Protein AF-A0A358V1X2-F1 (afdb_monomer_lite)

Foldseek 3Di:
DDPDDDDDDDDAEDEDEQLQQPPDPVSVVVVLVVVVPDDQPYAYEYPENNHVADADDPVDDCLVSVLSLQVQLSHNYDYDYDPRRVRDDDSNCVRRVD

Sequence (98 aa):
MENHKELVISGDVVFIADIHFGISKEIDARFLNFIKRLPESITIISLGDFVDFWAEGNNYDFSADYRNLSLLQKKKIFFLRGNRDFLIGDRWSKLTGG

pLDDT: mean 92.96, std 9.57, range [46.91, 98.06]

Structure (mmCIF, N/CA/C/O backbone):
data_AF-A0A358V1X2-F1
#
_entry.id   AF-A0A358V1X2-F1
#
loop_
_atom_site.group_PDB
_atom_site.id
_atom_site.type_symbol
_atom_site.label_atom_id
_atom_site.label_alt_id
_atom_site.label_comp_id
_atom_site.label_asym_id
_atom_site.label_entity_id
_atom_site.label_seq_id
_atom_site.pdbx_PDB_ins_code
_atom_site.Cartn_x
_atom_site.Cartn_y
_atom_site.Cartn_z
_atom_site.occupancy
_atom_site.B_iso_or_equiv
_atom_site.auth_seq_id
_atom_site.auth_comp_id
_atom_site.auth_asym_id
_atom_site.auth_atom_id
_atom_site.pdbx_PDB_model_num
ATOM 1 N N . MET A 1 1 ? -27.982 -11.688 -15.038 1.00 46.91 1 MET A N 1
ATOM 2 C CA . MET A 1 1 ? -27.997 -10.878 -13.804 1.00 46.91 1 MET A CA 1
ATOM 3 C C . MET A 1 1 ? -26.667 -11.101 -13.122 1.00 46.91 1 MET A C 1
ATOM 5 O O . MET A 1 1 ? -26.464 -12.163 -12.550 1.00 46.91 1 MET A O 1
ATOM 9 N N . GLU A 1 2 ? -25.726 -10.178 -13.296 1.00 52.47 2 GLU A N 1
ATOM 10 C CA . GLU A 1 2 ? -24.471 -10.215 -12.546 1.00 52.47 2 GLU A CA 1
ATOM 11 C C . GLU A 1 2 ? -24.782 -9.916 -11.079 1.00 52.47 2 GLU A C 1
ATOM 13 O O . GLU A 1 2 ? -25.375 -8.890 -10.756 1.00 52.47 2 GLU A O 1
ATOM 18 N N . ASN A 1 3 ? -24.430 -10.846 -10.191 1.00 51.16 3 ASN A N 1
ATOM 19 C CA . ASN A 1 3 ? -24.430 -10.598 -8.756 1.00 51.16 3 ASN A CA 1
ATOM 20 C C . ASN A 1 3 ? -23.322 -9.583 -8.466 1.00 51.16 3 ASN A C 1
ATOM 22 O O . ASN A 1 3 ? -22.155 -9.957 -8.325 1.00 51.16 3 ASN A O 1
ATOM 26 N N . HIS A 1 4 ? -23.670 -8.302 -8.382 1.00 60.59 4 HIS A N 1
ATOM 27 C CA . HIS A 1 4 ? -22.766 -7.315 -7.813 1.00 60.59 4 HIS A CA 1
ATOM 28 C C . HIS A 1 4 ? -22.578 -7.663 -6.334 1.00 60.59 4 HIS A C 1
ATOM 30 O O . HIS A 1 4 ? -23.520 -7.630 -5.546 1.00 60.59 4 HIS A O 1
ATOM 36 N N . LYS A 1 5 ? -21.359 -8.065 -5.959 1.00 69.44 5 LYS A N 1
ATOM 37 C CA . LYS A 1 5 ? -20.984 -8.169 -4.549 1.00 69.44 5 LYS A CA 1
ATOM 38 C C . LYS A 1 5 ? -20.936 -6.753 -3.986 1.00 69.44 5 LYS A C 1
ATOM 40 O O . LYS A 1 5 ? -20.034 -5.991 -4.321 1.00 69.44 5 LYS A O 1
ATOM 45 N N . GLU A 1 6 ? -21.906 -6.408 -3.153 1.00 78.06 6 GLU A N 1
ATOM 46 C CA . GLU A 1 6 ? -21.878 -5.164 -2.392 1.00 78.06 6 GLU A CA 1
ATOM 47 C C . GLU A 1 6 ? -20.826 -5.267 -1.282 1.00 78.06 6 GLU A C 1
ATOM 49 O O . GLU A 1 6 ? -20.813 -6.220 -0.498 1.00 78.06 6 GLU A O 1
ATOM 54 N N . LEU A 1 7 ? -19.923 -4.287 -1.221 1.00 78.44 7 LEU A N 1
ATOM 55 C CA . LEU A 1 7 ? -18.977 -4.140 -0.121 1.00 78.44 7 LEU A CA 1
ATOM 56 C C . LEU A 1 7 ? -19.538 -3.113 0.864 1.00 78.44 7 LEU A C 1
ATOM 58 O O . LEU A 1 7 ? -19.501 -1.912 0.606 1.00 78.44 7 LEU A O 1
ATOM 62 N N . VAL A 1 8 ? -20.042 -3.584 2.004 1.00 83.88 8 VAL A N 1
ATOM 63 C CA . VAL A 1 8 ? -20.488 -2.710 3.096 1.00 83.88 8 VAL A CA 1
ATOM 64 C C . VAL A 1 8 ? -19.323 -2.474 4.051 1.00 83.88 8 VAL A C 1
ATOM 66 O O . VAL A 1 8 ? -18.747 -3.417 4.598 1.00 83.88 8 VAL A O 1
ATOM 69 N N . ILE A 1 9 ? -18.973 -1.207 4.261 1.00 85.19 9 ILE A N 1
ATOM 70 C CA . ILE A 1 9 ? -17.907 -0.792 5.176 1.00 85.19 9 ILE A CA 1
ATOM 71 C C . ILE A 1 9 ? -18.544 -0.050 6.349 1.00 85.19 9 ILE A C 1
ATOM 73 O O . ILE A 1 9 ? -19.307 0.891 6.157 1.00 85.19 9 ILE A O 1
ATOM 77 N N . SER A 1 10 ? -18.235 -0.493 7.566 1.00 86.00 10 SER A N 1
ATOM 78 C CA . SER A 1 10 ? -18.718 0.092 8.817 1.00 86.00 10 SER A CA 1
ATOM 79 C C . SER A 1 10 ? -17.565 0.686 9.624 1.00 86.00 10 SER A C 1
ATOM 81 O O . SER A 1 10 ? -16.496 0.074 9.690 1.00 86.00 10 SER A O 1
ATOM 83 N N . GLY A 1 11 ? -17.815 1.801 10.310 1.00 91.75 11 GLY A N 1
ATOM 84 C CA . GLY A 1 11 ? -16.833 2.488 11.154 1.00 91.75 11 GLY A CA 1
ATOM 85 C C . GLY A 1 11 ? -16.083 3.598 10.418 1.00 91.75 11 GLY A C 1
ATOM 86 O O . GLY A 1 11 ? -16.511 4.040 9.353 1.00 91.75 11 GLY A O 1
ATOM 87 N N . ASP A 1 12 ? -14.975 4.048 11.004 1.00 96.56 12 ASP A N 1
ATOM 88 C CA . ASP A 1 12 ? -14.169 5.132 10.446 1.00 96.56 12 ASP A CA 1
ATOM 89 C C . ASP A 1 12 ? -13.401 4.670 9.204 1.00 96.56 12 ASP A C 1
ATOM 91 O O . ASP A 1 12 ? -12.733 3.626 9.197 1.00 96.56 12 ASP A O 1
ATOM 95 N N . VAL A 1 13 ? -13.486 5.480 8.150 1.00 96.75 13 VAL A N 1
ATOM 96 C CA . VAL A 1 13 ? -12.884 5.197 6.848 1.00 96.75 13 VAL A CA 1
ATOM 97 C C . VAL A 1 13 ? -11.989 6.351 6.430 1.00 96.75 13 VAL A C 1
ATOM 99 O O . VAL A 1 13 ? -12.357 7.518 6.547 1.00 96.75 13 VAL A O 1
ATOM 102 N N . VAL A 1 14 ? -10.821 6.010 5.896 1.00 97.81 14 VAL A N 1
ATOM 103 C CA . VAL A 1 14 ? -9.898 6.954 5.270 1.00 97.81 14 VAL A CA 1
ATOM 104 C C . VAL A 1 14 ? -9.727 6.583 3.804 1.00 97.81 14 VAL A C 1
ATOM 106 O O . VAL A 1 14 ? -9.399 5.443 3.475 1.00 97.81 14 VAL A O 1
ATOM 109 N N . PHE A 1 15 ? -9.903 7.574 2.936 1.00 97.44 15 PHE A N 1
ATOM 110 C CA . PHE A 1 15 ? -9.646 7.459 1.506 1.00 97.44 15 PHE A CA 1
ATOM 111 C C . PHE A 1 15 ? -8.293 8.087 1.172 1.00 97.44 15 PHE A C 1
ATOM 113 O O . PHE A 1 15 ? -7.980 9.178 1.650 1.00 97.44 15 PHE A O 1
ATOM 120 N N . ILE A 1 16 ? -7.500 7.394 0.359 1.00 97.56 16 ILE A N 1
ATOM 121 C CA . ILE A 1 16 ? -6.186 7.843 -0.121 1.00 97.56 16 ILE A CA 1
ATOM 122 C C . ILE A 1 16 ? -6.073 7.588 -1.625 1.00 97.56 16 ILE A C 1
ATOM 124 O O . ILE A 1 16 ? -6.624 6.613 -2.128 1.00 97.56 16 ILE A O 1
ATOM 128 N N . ALA A 1 17 ? -5.355 8.445 -2.338 1.00 97.25 17 ALA A N 1
ATOM 129 C CA . ALA A 1 17 ? -5.119 8.338 -3.778 1.00 97.25 17 ALA A CA 1
ATOM 130 C C . ALA A 1 17 ? -3.794 9.027 -4.128 1.00 97.25 17 ALA A C 1
ATOM 132 O O . ALA A 1 17 ? -3.310 9.824 -3.318 1.00 97.25 17 ALA A O 1
ATOM 133 N N . ASP A 1 18 ? -3.236 8.719 -5.302 1.00 97.19 18 ASP A N 1
ATOM 134 C CA . ASP A 1 18 ? -2.093 9.433 -5.900 1.00 97.19 18 ASP A CA 1
ATOM 135 C C . ASP A 1 18 ? -0.894 9.573 -4.945 1.00 97.19 18 ASP A C 1
ATOM 137 O O . ASP A 1 18 ? -0.250 10.619 -4.831 1.00 97.19 18 ASP A O 1
ATOM 141 N N . ILE A 1 19 ? -0.610 8.506 -4.193 1.00 97.38 19 ILE A N 1
ATOM 142 C CA . ILE A 1 19 ? 0.496 8.501 -3.229 1.00 97.38 19 ILE A CA 1
ATOM 143 C C . ILE A 1 19 ? 1.826 8.435 -3.971 1.00 97.38 19 ILE A C 1
ATOM 145 O O . ILE A 1 19 ? 2.789 9.073 -3.546 1.00 97.38 19 ILE A O 1
ATOM 149 N N . HIS A 1 20 ? 1.882 7.647 -5.050 1.00 97.19 20 HIS A N 1
ATOM 150 C CA . HIS A 1 20 ? 3.104 7.363 -5.800 1.00 97.19 20 HIS A CA 1
ATOM 151 C C . HIS A 1 20 ? 4.263 6.928 -4.890 1.00 97.19 20 HIS A C 1
ATOM 153 O O . HIS A 1 20 ? 5.390 7.410 -5.001 1.00 97.19 20 HIS A O 1
ATOM 159 N N . PHE A 1 21 ? 3.992 6.019 -3.952 1.00 97.75 21 PHE A N 1
ATOM 160 C CA . PHE A 1 21 ? 5.013 5.466 -3.067 1.00 97.75 21 PHE A CA 1
ATOM 161 C C . PHE A 1 21 ? 6.170 4.887 -3.898 1.00 97.75 21 PHE A C 1
ATOM 163 O O . PHE A 1 21 ? 5.940 4.178 -4.877 1.00 97.75 21 PHE A O 1
ATOM 170 N N . GLY A 1 22 ? 7.408 5.198 -3.527 1.00 96.56 22 GLY A N 1
ATOM 171 C CA . GLY A 1 22 ? 8.623 4.901 -4.287 1.00 96.56 22 GLY A CA 1
ATOM 172 C C . GLY A 1 22 ? 9.156 6.076 -5.114 1.00 96.56 22 GLY A C 1
ATOM 173 O O . GLY A 1 22 ? 10.333 6.062 -5.469 1.00 96.56 22 GLY A O 1
ATOM 174 N N . ILE A 1 23 ? 8.361 7.128 -5.363 1.00 96.69 23 ILE A N 1
ATOM 175 C CA . ILE A 1 23 ? 8.810 8.292 -6.152 1.00 96.69 23 ILE A CA 1
ATOM 176 C C . ILE A 1 23 ? 9.892 9.108 -5.429 1.00 96.69 23 ILE A C 1
ATOM 178 O O . ILE A 1 23 ? 10.775 9.698 -6.053 1.00 96.69 23 ILE A O 1
ATOM 182 N N . SER A 1 24 ? 9.840 9.168 -4.093 1.00 97.31 24 SER A N 1
ATOM 183 C CA . SER A 1 24 ? 10.883 9.786 -3.276 1.00 97.31 24 SER A CA 1
ATOM 184 C C . SER A 1 24 ? 10.842 9.294 -1.830 1.00 97.31 24 SER A C 1
ATOM 186 O O . SER A 1 24 ? 9.778 9.054 -1.259 1.00 97.31 24 SER A O 1
ATOM 188 N N . LYS A 1 25 ? 12.012 9.258 -1.182 1.00 96.75 25 LYS A N 1
ATOM 189 C CA . LYS A 1 25 ? 12.132 8.865 0.233 1.00 96.75 25 LYS A CA 1
ATOM 190 C C . LYS A 1 25 ? 11.319 9.750 1.181 1.00 96.75 25 LYS A C 1
ATOM 192 O O . LYS A 1 25 ? 10.925 9.297 2.252 1.00 96.75 25 LYS A O 1
ATOM 197 N N . GLU A 1 26 ? 11.107 11.016 0.823 1.00 97.88 26 GLU A N 1
ATOM 198 C CA . GLU A 1 26 ? 10.330 11.944 1.643 1.00 97.88 26 GLU A CA 1
ATOM 199 C C . GLU A 1 26 ? 8.839 11.594 1.624 1.00 97.88 26 GLU A C 1
ATOM 201 O O . GLU A 1 26 ? 8.208 11.539 2.684 1.00 97.88 26 GLU A O 1
ATOM 206 N N . ILE A 1 27 ? 8.291 11.320 0.437 1.00 96.50 27 ILE A N 1
ATOM 207 C CA . ILE A 1 27 ? 6.896 10.898 0.269 1.00 96.50 27 ILE A CA 1
ATOM 208 C C . ILE A 1 27 ? 6.668 9.572 0.993 1.00 96.50 27 ILE A C 1
ATOM 210 O O . ILE A 1 27 ? 5.741 9.475 1.802 1.00 96.50 27 ILE A O 1
ATOM 214 N N . ASP A 1 28 ? 7.580 8.614 0.824 1.00 97.62 28 ASP A N 1
ATOM 215 C CA . ASP A 1 28 ? 7.517 7.326 1.513 1.00 97.62 28 ASP A CA 1
ATOM 216 C C . ASP A 1 28 ? 7.496 7.519 3.030 1.00 97.62 28 ASP A C 1
ATOM 218 O O . ASP A 1 28 ? 6.605 7.025 3.716 1.00 97.62 28 ASP A O 1
ATOM 222 N N . ALA A 1 29 ? 8.431 8.296 3.583 1.00 98.06 29 ALA A N 1
ATOM 223 C CA . ALA A 1 29 ? 8.501 8.528 5.023 1.00 98.06 29 ALA A CA 1
ATOM 224 C C . ALA A 1 29 ? 7.229 9.193 5.574 1.00 98.06 29 ALA A C 1
ATOM 226 O O . ALA A 1 29 ? 6.739 8.804 6.640 1.00 98.06 29 ALA A O 1
ATOM 227 N N . ARG A 1 30 ? 6.669 10.177 4.858 1.00 97.88 30 ARG A N 1
ATOM 228 C CA . ARG A 1 30 ? 5.406 10.830 5.236 1.00 97.88 30 ARG A CA 1
ATOM 229 C C . ARG A 1 30 ? 4.251 9.833 5.237 1.00 97.88 30 ARG A C 1
ATOM 231 O O . ARG A 1 30 ? 3.522 9.779 6.230 1.00 97.88 30 ARG A O 1
ATOM 238 N N . PHE A 1 31 ? 4.134 9.009 4.197 1.00 98.00 31 PHE A N 1
ATOM 239 C CA . PHE A 1 31 ? 3.103 7.978 4.102 1.00 98.00 31 PHE A CA 1
ATOM 240 C C . PHE A 1 31 ? 3.225 6.935 5.223 1.00 98.00 31 PHE A C 1
ATOM 242 O O . PHE A 1 31 ? 2.265 6.690 5.954 1.00 98.00 31 PHE A O 1
ATOM 249 N N . LEU A 1 32 ? 4.419 6.381 5.448 1.00 97.62 32 LEU A N 1
ATOM 250 C CA . LEU A 1 32 ? 4.654 5.394 6.509 1.00 97.62 32 LEU A CA 1
ATOM 251 C C . LEU A 1 32 ? 4.314 5.970 7.894 1.00 97.62 32 LEU A C 1
ATOM 253 O O . LEU A 1 32 ? 3.714 5.290 8.727 1.00 97.62 32 LEU A O 1
ATOM 257 N N . ASN A 1 33 ? 4.668 7.233 8.147 1.00 97.94 33 ASN A N 1
ATOM 258 C CA . ASN A 1 33 ? 4.342 7.919 9.400 1.00 97.94 33 ASN A CA 1
ATOM 259 C C . ASN A 1 33 ? 2.851 8.239 9.541 1.00 97.94 33 ASN A C 1
ATOM 261 O O . ASN A 1 33 ? 2.355 8.312 10.665 1.00 97.94 33 ASN A O 1
ATOM 265 N N . PHE A 1 34 ? 2.145 8.472 8.438 1.00 97.44 34 PHE A N 1
ATOM 266 C CA . PHE A 1 34 ? 0.695 8.619 8.433 1.00 97.44 34 PHE A CA 1
ATOM 267 C C . PHE A 1 34 ? 0.022 7.299 8.819 1.00 97.44 34 PHE A C 1
ATOM 269 O O . PHE A 1 34 ? -0.717 7.261 9.800 1.00 97.44 34 PHE A O 1
ATOM 276 N N . ILE A 1 35 ? 0.372 6.193 8.154 1.00 96.81 35 ILE A N 1
ATOM 277 C CA . ILE A 1 35 ? -0.221 4.875 8.432 1.00 96.81 35 ILE A CA 1
ATOM 278 C C . ILE A 1 35 ? 0.023 4.418 9.873 1.00 96.81 35 ILE A C 1
ATOM 280 O O . ILE A 1 35 ? -0.884 3.885 10.512 1.00 96.81 35 ILE A O 1
ATOM 284 N N . LYS A 1 36 ? 1.224 4.654 10.415 1.00 96.38 36 LYS A N 1
ATOM 285 C CA . LYS A 1 36 ? 1.550 4.325 11.815 1.00 96.38 36 LYS A CA 1
ATOM 286 C C . LYS A 1 36 ? 0.699 5.087 12.833 1.00 96.38 36 LYS A C 1
ATOM 288 O O . LYS A 1 36 ? 0.525 4.600 13.943 1.00 96.38 36 LYS A O 1
ATOM 293 N N . ARG A 1 37 ? 0.205 6.277 12.478 1.00 96.44 37 ARG A N 1
ATOM 294 C CA . ARG A 1 37 ? -0.642 7.107 13.348 1.00 96.44 37 ARG A CA 1
ATOM 295 C C . ARG A 1 37 ? -2.118 6.741 13.273 1.00 96.44 37 ARG A C 1
ATOM 297 O O . ARG A 1 37 ? -2.855 7.069 14.197 1.00 96.44 37 ARG A O 1
ATOM 304 N N . LEU A 1 38 ? -2.551 6.072 12.205 1.00 96.06 38 LEU A N 1
ATOM 305 C CA . LEU A 1 38 ? -3.923 5.593 12.111 1.00 96.06 38 LEU A CA 1
ATOM 306 C C . LEU A 1 38 ? -4.151 4.454 13.120 1.00 96.06 38 LEU A C 1
ATOM 308 O O . LEU A 1 38 ? -3.333 3.527 13.177 1.00 96.06 38 LEU A O 1
ATOM 312 N N . PRO A 1 39 ? -5.268 4.462 13.867 1.00 94.94 39 PRO A N 1
ATOM 313 C CA . PRO A 1 39 ? -5.748 3.291 14.593 1.00 94.94 39 PRO A CA 1
ATOM 314 C C . PRO A 1 39 ? -5.822 2.043 13.700 1.00 94.94 39 PRO A C 1
ATOM 316 O O . PRO A 1 39 ? -5.982 2.130 12.483 1.00 94.94 39 PRO A O 1
ATOM 319 N N . GLU A 1 40 ? -5.683 0.851 14.280 1.00 92.94 40 GLU A N 1
ATOM 320 C CA . GLU A 1 40 ? -5.865 -0.413 13.539 1.00 92.94 40 GLU A CA 1
ATOM 321 C C . GLU A 1 40 ? -7.328 -0.663 13.148 1.00 92.94 40 GLU A C 1
ATOM 323 O O . GLU A 1 40 ? -7.585 -1.366 12.176 1.00 92.94 40 GLU A O 1
ATOM 328 N N . SER A 1 41 ? -8.279 -0.037 13.850 1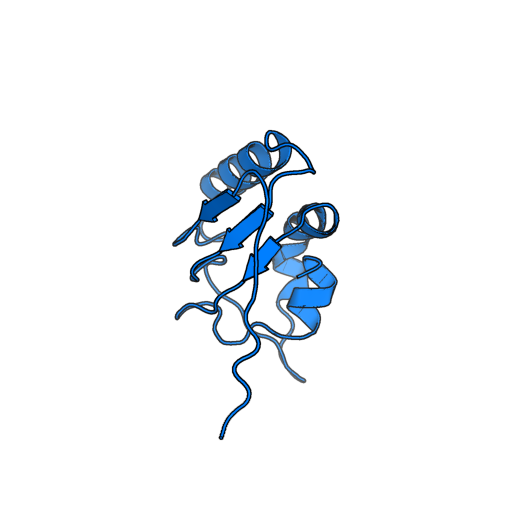.00 93.50 41 SER A N 1
ATOM 329 C CA . SER A 1 41 ? -9.716 -0.126 13.566 1.00 93.50 41 SER A CA 1
ATOM 330 C C . SER A 1 41 ? -10.163 0.634 12.313 1.00 93.50 41 SER A C 1
ATOM 332 O O . SER A 1 41 ? -11.267 0.387 11.830 1.00 93.50 41 SER A O 1
ATOM 334 N N . ILE A 1 42 ? -9.346 1.556 11.789 1.00 96.38 42 ILE A N 1
ATOM 335 C CA . ILE A 1 42 ? -9.691 2.338 10.596 1.00 96.38 42 ILE A CA 1
ATOM 336 C C . ILE A 1 42 ? -9.616 1.456 9.351 1.00 96.38 42 ILE A C 1
ATOM 338 O O . ILE A 1 42 ? -8.624 0.760 9.123 1.00 96.38 42 ILE A O 1
ATOM 342 N N . THR A 1 43 ? -10.646 1.548 8.508 1.00 96.69 43 THR A N 1
ATOM 343 C CA . THR A 1 43 ? -10.608 0.981 7.156 1.00 96.69 43 THR A CA 1
ATOM 344 C C . THR A 1 43 ? -9.966 1.977 6.196 1.00 96.69 43 THR A C 1
ATOM 346 O O . THR A 1 43 ? -10.350 3.144 6.151 1.00 96.69 43 THR A O 1
ATOM 349 N N . ILE A 1 44 ? -9.003 1.517 5.405 1.00 97.38 44 ILE A N 1
ATOM 350 C CA . ILE A 1 44 ? -8.318 2.322 4.395 1.00 97.38 44 ILE A CA 1
ATOM 351 C C . ILE A 1 44 ? -8.812 1.901 3.014 1.00 97.38 44 ILE A C 1
ATOM 353 O O . ILE A 1 44 ? -8.864 0.712 2.701 1.00 97.38 44 ILE A O 1
ATOM 357 N N . ILE A 1 45 ? -9.155 2.870 2.174 1.00 96.94 45 ILE A N 1
ATOM 358 C CA . ILE A 1 45 ? -9.542 2.633 0.784 1.00 96.94 45 ILE A CA 1
ATOM 359 C C . ILE A 1 45 ? -8.599 3.436 -0.105 1.00 96.94 45 ILE A C 1
ATOM 361 O O . ILE A 1 45 ? -8.627 4.667 -0.106 1.00 96.94 45 ILE A O 1
ATOM 365 N N . SER A 1 46 ? -7.746 2.730 -0.841 1.00 96.75 46 SER A N 1
ATOM 366 C CA . SER A 1 46 ? -6.891 3.317 -1.865 1.00 96.75 46 SER A CA 1
ATOM 367 C C . SER A 1 46 ? -7.638 3.388 -3.189 1.00 96.75 46 SER A C 1
ATOM 369 O O . SER A 1 46 ? -8.147 2.378 -3.670 1.00 9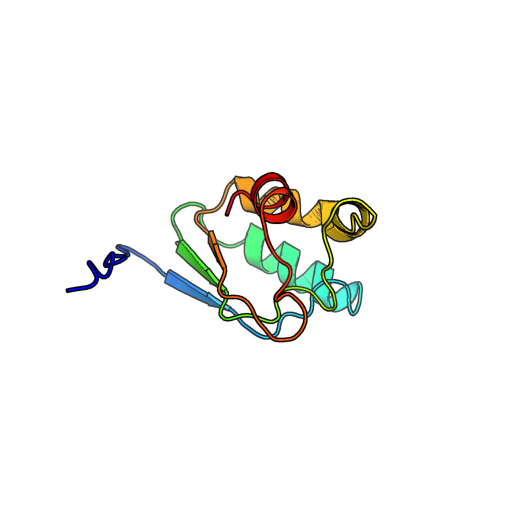6.75 46 SER A O 1
ATOM 371 N N . LEU A 1 47 ? -7.690 4.582 -3.773 1.00 97.00 47 LEU A N 1
ATOM 372 C CA . LEU A 1 47 ? -8.390 4.886 -5.020 1.00 97.00 47 LEU A CA 1
ATOM 373 C C . LEU A 1 47 ? -7.457 4.860 -6.251 1.00 97.00 47 LEU A C 1
ATOM 375 O O . LEU A 1 47 ? -7.748 5.525 -7.240 1.00 97.00 47 LEU A O 1
ATOM 379 N N . GLY A 1 48 ? -6.363 4.090 -6.198 1.00 96.25 48 GLY A N 1
ATOM 380 C CA . GLY A 1 48 ? -5.384 3.956 -7.285 1.00 96.25 48 GLY A CA 1
ATOM 381 C C . GLY A 1 48 ? -4.125 4.810 -7.124 1.00 96.25 48 GLY A C 1
ATOM 382 O O . GLY A 1 48 ? -4.044 5.670 -6.241 1.00 96.25 48 GLY A O 1
ATOM 383 N N . ASP A 1 49 ? -3.134 4.518 -7.974 1.00 97.25 49 ASP A N 1
ATOM 384 C CA . ASP A 1 49 ? -1.820 5.174 -8.037 1.00 97.25 49 ASP A CA 1
ATOM 385 C C . ASP A 1 49 ? -1.116 5.211 -6.664 1.00 97.25 49 ASP A C 1
ATOM 387 O O . ASP A 1 49 ? -0.557 6.213 -6.203 1.00 97.25 49 ASP A O 1
ATOM 391 N N . PHE A 1 50 ? -1.157 4.066 -5.981 1.00 97.75 50 PHE A N 1
ATOM 392 C CA . PHE A 1 50 ? -0.595 3.884 -4.652 1.00 97.75 50 PHE A CA 1
ATOM 393 C C . PHE A 1 50 ? 0.936 3.853 -4.686 1.00 97.75 50 PHE A C 1
ATOM 395 O O . PHE A 1 50 ? 1.578 4.487 -3.848 1.00 97.75 50 PHE A O 1
ATOM 402 N N . VAL A 1 51 ? 1.528 3.141 -5.650 1.00 97.56 51 VAL A N 1
ATOM 403 C CA . VAL A 1 51 ? 2.979 3.151 -5.921 1.00 97.56 51 VAL A CA 1
ATOM 404 C C . VAL A 1 51 ? 3.291 3.895 -7.215 1.00 97.56 51 VAL A C 1
ATOM 406 O O . VAL A 1 51 ? 2.445 4.022 -8.097 1.00 97.56 51 VAL A O 1
ATOM 409 N N . ASP A 1 52 ? 4.520 4.394 -7.344 1.00 96.62 52 ASP A N 1
ATOM 410 C CA . ASP A 1 52 ? 4.966 5.087 -8.560 1.00 96.62 52 ASP A CA 1
ATOM 411 C C . ASP A 1 52 ? 5.005 4.147 -9.779 1.00 96.62 52 ASP A C 1
ATOM 413 O O . ASP A 1 52 ? 4.712 4.568 -10.903 1.00 96.62 52 ASP A O 1
ATOM 417 N N . PHE A 1 53 ? 5.311 2.866 -9.544 1.00 95.38 53 PHE A N 1
ATOM 418 C CA . PHE A 1 53 ? 5.287 1.811 -10.554 1.00 95.38 53 PHE A CA 1
ATOM 419 C C . PHE A 1 53 ? 5.122 0.418 -9.928 1.00 95.38 53 PHE A C 1
ATOM 421 O O . PHE A 1 53 ? 5.861 0.065 -9.006 1.00 95.38 53 PHE A O 1
ATOM 428 N N . TRP A 1 54 ? 4.225 -0.411 -10.473 1.00 96.62 54 TRP A N 1
ATOM 429 C CA . TRP A 1 54 ? 4.128 -1.831 -10.117 1.00 96.62 54 TRP A CA 1
ATOM 430 C C . TRP A 1 54 ? 4.107 -2.735 -11.347 1.00 96.62 54 TRP A C 1
ATOM 432 O O . TRP A 1 54 ? 3.363 -2.504 -12.300 1.00 96.62 54 TRP A O 1
ATOM 442 N N . ALA A 1 55 ? 4.850 -3.837 -11.272 1.00 95.12 55 ALA A N 1
ATOM 443 C CA . ALA A 1 55 ? 4.693 -4.962 -12.175 1.00 95.12 55 ALA A CA 1
ATOM 444 C C . ALA A 1 55 ? 4.914 -6.278 -11.425 1.00 95.12 55 ALA A C 1
ATOM 446 O O . ALA A 1 55 ? 5.846 -6.427 -10.635 1.00 95.12 55 ALA A O 1
ATOM 447 N N . GLU A 1 56 ? 4.078 -7.268 -11.711 1.00 95.00 56 GLU A N 1
ATOM 448 C CA . GLU A 1 56 ? 4.280 -8.640 -11.262 1.00 95.00 56 GLU A CA 1
ATOM 449 C C . GLU A 1 56 ? 3.925 -9.624 -12.378 1.00 95.00 56 GLU A C 1
ATOM 451 O O . GLU A 1 56 ? 3.108 -9.350 -13.257 1.00 95.00 56 GLU A O 1
ATOM 456 N N . GLY A 1 57 ? 4.594 -10.773 -12.370 1.00 93.31 57 GLY A N 1
ATOM 457 C CA . GLY A 1 57 ? 4.401 -11.849 -13.333 1.00 93.31 57 GLY A CA 1
ATOM 458 C C . GLY A 1 57 ? 5.520 -12.884 -13.250 1.00 93.31 57 GLY A C 1
ATOM 459 O O . GLY A 1 57 ? 6.346 -12.868 -12.335 1.00 93.31 57 GLY A O 1
ATOM 460 N N . ASN A 1 58 ? 5.582 -13.788 -14.228 1.00 92.50 58 ASN A N 1
ATOM 461 C CA . ASN A 1 58 ? 6.603 -14.845 -14.251 1.00 92.50 58 ASN A CA 1
ATOM 462 C C . ASN A 1 58 ? 8.033 -14.286 -14.346 1.00 92.50 58 ASN A C 1
ATOM 464 O O . ASN A 1 58 ? 8.935 -14.823 -13.713 1.00 92.50 58 ASN A O 1
ATOM 468 N N . ASN A 1 59 ? 8.215 -13.188 -15.086 1.00 93.62 59 ASN A N 1
ATOM 469 C CA . ASN A 1 59 ? 9.525 -12.576 -15.342 1.00 93.62 59 ASN A CA 1
ATOM 470 C C . ASN A 1 59 ? 9.770 -11.281 -14.548 1.00 93.62 59 ASN A C 1
ATOM 472 O O . ASN A 1 59 ? 10.845 -10.700 -14.656 1.00 93.62 59 ASN A O 1
ATOM 476 N N . TYR A 1 60 ? 8.781 -10.807 -13.785 1.00 91.44 60 TYR A N 1
ATOM 477 C CA . TYR A 1 60 ? 8.822 -9.510 -13.106 1.00 91.44 60 TYR A CA 1
ATOM 478 C C . TYR A 1 60 ? 8.364 -9.672 -11.663 1.00 91.44 60 TYR A C 1
ATOM 480 O O . TYR A 1 60 ? 7.289 -10.221 -11.434 1.00 91.44 60 TYR A O 1
ATOM 488 N N . ASP A 1 61 ? 9.152 -9.198 -10.700 1.00 94.69 61 ASP A N 1
ATOM 489 C CA . ASP A 1 61 ? 8.780 -9.150 -9.284 1.00 94.69 61 ASP A CA 1
ATOM 490 C C . ASP A 1 61 ? 9.339 -7.886 -8.631 1.00 94.69 61 ASP A C 1
ATOM 492 O O . ASP A 1 61 ? 10.521 -7.819 -8.299 1.00 94.69 61 ASP A O 1
ATOM 496 N N . PHE A 1 62 ? 8.479 -6.890 -8.443 1.00 95.19 62 PHE A N 1
ATOM 497 C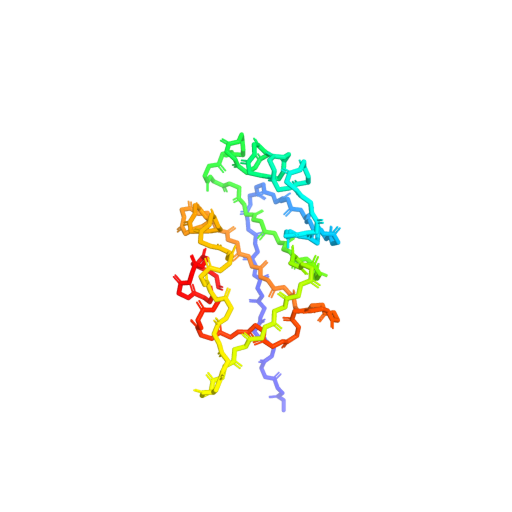 CA . PHE A 1 62 ? 8.857 -5.609 -7.845 1.00 95.19 62 PHE A CA 1
ATOM 498 C C . PHE A 1 62 ? 8.611 -5.570 -6.329 1.00 95.19 62 PHE A C 1
ATOM 500 O O . PHE A 1 62 ? 8.865 -4.561 -5.676 1.00 95.19 62 PHE A O 1
ATOM 507 N N . SER A 1 63 ? 8.183 -6.680 -5.716 1.00 94.44 63 SER A N 1
ATOM 508 C CA . SER A 1 63 ? 7.862 -6.732 -4.280 1.00 94.44 63 SER A CA 1
ATOM 509 C C . SER A 1 63 ? 9.048 -6.332 -3.394 1.00 94.44 63 SER A C 1
ATOM 511 O O . SER A 1 63 ? 8.867 -5.785 -2.304 1.00 94.44 63 SER A O 1
ATOM 513 N N . ALA A 1 64 ? 10.277 -6.588 -3.856 1.00 94.62 64 ALA A N 1
ATOM 514 C CA . ALA A 1 64 ? 11.497 -6.280 -3.118 1.00 94.62 64 ALA A CA 1
ATOM 515 C C . ALA A 1 64 ? 11.715 -4.771 -2.910 1.00 94.62 64 ALA A C 1
ATOM 517 O O . ALA A 1 64 ? 12.262 -4.397 -1.865 1.00 94.62 64 ALA A O 1
ATOM 518 N N . ASP A 1 65 ? 11.265 -3.937 -3.849 1.00 94.62 65 ASP A N 1
ATOM 519 C CA . ASP A 1 65 ? 11.410 -2.475 -3.806 1.00 94.62 65 ASP A CA 1
ATOM 520 C C . ASP A 1 65 ? 10.422 -1.841 -2.819 1.00 94.62 65 ASP A C 1
ATOM 522 O O . ASP A 1 65 ? 10.681 -0.793 -2.231 1.00 94.62 65 ASP A O 1
ATOM 526 N N . TYR A 1 66 ? 9.325 -2.549 -2.542 1.00 96.38 66 TYR A N 1
ATOM 527 C CA . TYR A 1 66 ? 8.208 -2.067 -1.736 1.00 96.38 66 TYR A CA 1
ATOM 528 C C . TYR A 1 66 ? 8.046 -2.802 -0.402 1.00 96.38 66 TYR A C 1
ATOM 530 O O . TYR A 1 66 ? 6.999 -2.722 0.236 1.00 96.38 66 TYR A O 1
ATOM 538 N N . ARG A 1 67 ? 9.095 -3.479 0.089 1.00 96.38 67 ARG A N 1
ATOM 539 C CA . ARG A 1 67 ? 9.067 -4.265 1.345 1.00 96.38 67 ARG A CA 1
ATOM 540 C C . ARG A 1 67 ? 8.547 -3.501 2.566 1.00 96.38 67 ARG A C 1
ATOM 542 O O . ARG A 1 67 ? 7.946 -4.105 3.455 1.00 96.38 67 ARG A O 1
ATOM 549 N N . ASN A 1 68 ? 8.737 -2.182 2.605 1.00 96.25 68 ASN A N 1
ATOM 550 C CA . ASN A 1 68 ? 8.212 -1.330 3.673 1.00 96.25 68 ASN A CA 1
ATOM 551 C C . ASN A 1 68 ? 6.677 -1.351 3.754 1.00 96.25 68 ASN A C 1
ATOM 553 O O . ASN A 1 68 ? 6.132 -1.147 4.833 1.00 96.25 68 ASN A O 1
ATOM 557 N N . LEU A 1 69 ? 5.973 -1.654 2.661 1.00 97.38 69 LEU A N 1
ATOM 558 C CA . LEU A 1 69 ? 4.513 -1.752 2.642 1.00 97.38 69 LEU A CA 1
ATOM 559 C C . LEU A 1 69 ? 3.972 -2.972 3.404 1.00 97.38 69 LEU A C 1
ATOM 561 O O . LEU A 1 69 ? 2.780 -3.020 3.686 1.00 97.38 69 LEU A O 1
ATOM 565 N N . SER A 1 70 ? 4.830 -3.901 3.841 1.00 97.12 70 SER A N 1
ATOM 566 C CA . SER A 1 70 ? 4.433 -5.028 4.704 1.00 97.12 70 SER A CA 1
ATOM 567 C C . SER A 1 70 ? 3.779 -4.617 6.026 1.00 97.12 70 SER A C 1
ATOM 569 O O . SER A 1 70 ? 3.006 -5.381 6.598 1.00 97.12 70 SER A O 1
ATOM 571 N N . LEU A 1 71 ? 4.001 -3.386 6.503 1.00 95.25 71 LEU A N 1
ATOM 572 C CA . LEU A 1 71 ? 3.288 -2.865 7.676 1.00 95.25 71 LEU A CA 1
ATOM 573 C C . LEU A 1 71 ? 1.767 -2.756 7.464 1.00 95.25 71 LEU A C 1
ATOM 575 O O . LEU A 1 71 ? 1.023 -2.713 8.445 1.00 95.25 71 LEU A O 1
ATOM 579 N N . LEU A 1 72 ? 1.307 -2.705 6.208 1.00 96.56 72 LEU A N 1
ATOM 580 C CA . LEU A 1 72 ? -0.111 -2.643 5.856 1.00 96.56 72 LEU A CA 1
ATOM 581 C C . LEU A 1 72 ? -0.838 -3.956 6.143 1.00 96.56 72 LEU A C 1
ATOM 583 O O . LEU A 1 72 ? -2.044 -3.912 6.342 1.00 96.56 72 LEU A O 1
ATOM 587 N N . GLN A 1 73 ? -0.123 -5.079 6.302 1.00 95.94 73 GLN A N 1
ATOM 588 C CA . GLN A 1 73 ? -0.733 -6.376 6.633 1.00 95.94 73 GLN A CA 1
ATOM 589 C C . GLN A 1 73 ? -1.519 -6.354 7.952 1.00 95.94 73 GLN A C 1
ATOM 591 O O . GLN A 1 73 ? -2.361 -7.212 8.197 1.00 95.94 73 GLN A O 1
ATOM 596 N N . LYS A 1 74 ? -1.238 -5.377 8.822 1.00 93.56 74 LYS A N 1
ATOM 597 C CA . LYS A 1 74 ? -1.943 -5.164 10.094 1.00 93.56 74 LYS A CA 1
ATOM 598 C C . LYS A 1 74 ? -3.145 -4.223 9.975 1.00 93.56 74 LYS A C 1
ATOM 600 O O . LYS A 1 74 ? -3.747 -3.871 10.985 1.00 93.56 74 LYS A O 1
ATOM 605 N N . LYS A 1 75 ? -3.454 -3.738 8.774 1.00 94.88 75 LYS A N 1
ATOM 606 C CA . LYS A 1 75 ? -4.521 -2.772 8.503 1.00 94.88 75 LYS A CA 1
ATOM 607 C C . LYS A 1 75 ? -5.591 -3.418 7.636 1.00 94.88 75 LYS A C 1
ATOM 609 O O . LYS A 1 75 ? -5.301 -4.244 6.779 1.00 94.88 75 LYS A O 1
ATOM 614 N N . LYS A 1 76 ? -6.837 -2.984 7.817 1.00 95.25 76 LYS A N 1
ATOM 615 C CA . LYS A 1 76 ? -7.913 -3.296 6.877 1.00 95.25 76 LYS A CA 1
ATOM 616 C C . LYS A 1 76 ? -7.824 -2.317 5.712 1.00 95.25 76 LYS A C 1
ATOM 618 O O . LYS A 1 76 ? -8.279 -1.182 5.836 1.00 95.25 76 LYS A O 1
ATOM 623 N N . ILE A 1 77 ? -7.204 -2.735 4.615 1.00 95.69 77 ILE A N 1
ATOM 624 C CA . ILE A 1 77 ? -6.989 -1.898 3.433 1.00 95.69 77 ILE A CA 1
ATOM 625 C C . ILE A 1 77 ? -7.560 -2.559 2.179 1.00 95.69 77 ILE A C 1
ATOM 627 O O . ILE A 1 77 ? -7.452 -3.767 2.001 1.00 95.69 77 ILE A O 1
ATOM 631 N N . PHE A 1 78 ? -8.175 -1.753 1.320 1.00 95.06 78 PHE A N 1
ATOM 632 C CA . PHE A 1 78 ? -8.651 -2.159 0.001 1.00 95.06 78 PHE A CA 1
ATOM 633 C C . PHE A 1 78 ? -7.984 -1.302 -1.069 1.00 95.06 78 PHE A C 1
ATOM 635 O O . PHE A 1 78 ? -7.824 -0.095 -0.879 1.00 95.06 78 PHE A O 1
ATOM 642 N N . 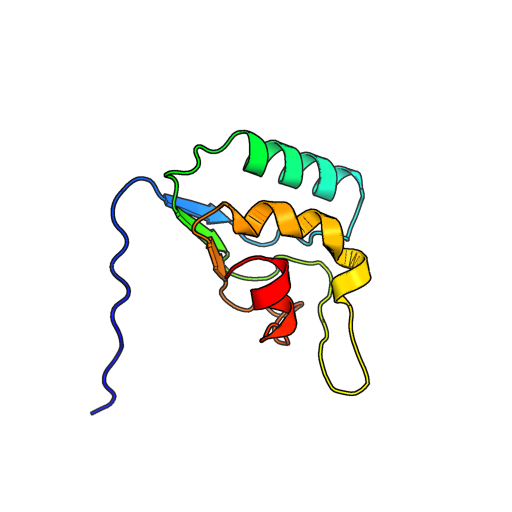PHE A 1 79 ? -7.636 -1.920 -2.196 1.00 95.50 79 PHE A N 1
ATOM 643 C CA . PHE A 1 79 ? -6.967 -1.258 -3.310 1.00 95.50 79 PHE A CA 1
ATOM 644 C C . PHE A 1 79 ? -7.842 -1.284 -4.555 1.00 95.50 79 PHE A C 1
ATOM 646 O O . PHE A 1 79 ? -8.213 -2.346 -5.056 1.00 95.50 79 PHE A O 1
ATOM 653 N N . LEU A 1 80 ? -8.144 -0.102 -5.073 1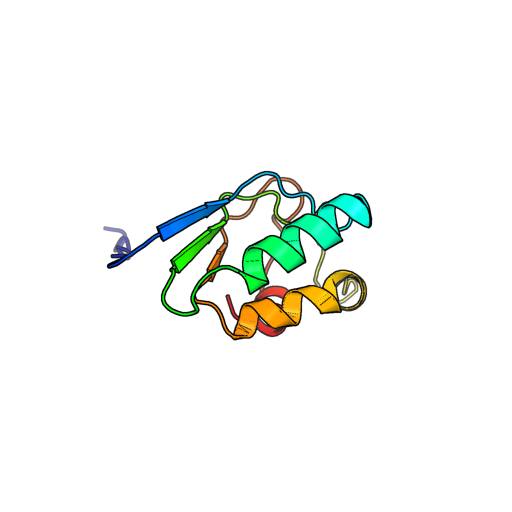.00 94.62 80 LEU A N 1
ATOM 654 C CA . LEU A 1 80 ? -8.511 0.072 -6.468 1.00 94.62 80 LEU A CA 1
ATOM 655 C C . LEU A 1 80 ? -7.228 0.263 -7.275 1.00 94.62 80 LEU A C 1
ATOM 657 O O . LEU A 1 80 ? -6.266 0.863 -6.802 1.00 94.62 80 LEU A O 1
ATOM 661 N N . ARG A 1 81 ? -7.220 -0.279 -8.489 1.00 94.94 81 ARG A N 1
ATOM 662 C CA . ARG A 1 81 ? -6.094 -0.166 -9.418 1.00 94.94 81 ARG A CA 1
ATOM 663 C C . ARG A 1 81 ? -6.094 1.213 -10.076 1.00 94.94 81 ARG A C 1
ATOM 665 O O . ARG A 1 81 ? -7.140 1.646 -10.556 1.00 94.94 81 ARG A O 1
ATOM 672 N N . GLY A 1 82 ? -4.934 1.858 -10.128 1.00 94.94 82 GLY A N 1
ATOM 673 C CA . GLY A 1 82 ? -4.676 3.056 -10.920 1.00 94.94 82 GLY A CA 1
ATOM 674 C C . GLY A 1 82 ? -3.921 2.746 -12.213 1.00 94.94 82 GLY A C 1
ATOM 675 O O . GLY A 1 82 ? -3.756 1.591 -12.611 1.00 94.94 82 GLY A O 1
ATOM 676 N N . ASN A 1 83 ? -3.453 3.792 -12.888 1.00 94.81 83 ASN A N 1
ATOM 677 C CA . ASN A 1 83 ? -2.757 3.681 -14.172 1.00 94.81 83 ASN A CA 1
ATOM 678 C C . ASN A 1 83 ? -1.303 3.222 -14.016 1.00 94.81 83 ASN A C 1
ATOM 680 O O . ASN A 1 83 ? -0.717 2.713 -14.972 1.00 94.81 83 ASN A O 1
ATOM 684 N N . ARG A 1 84 ? -0.706 3.412 -12.836 1.00 93.44 84 ARG A N 1
ATOM 685 C CA . ARG A 1 84 ? 0.692 3.035 -12.551 1.00 93.44 84 ARG A CA 1
ATOM 686 C C . ARG A 1 84 ? 0.843 1.657 -11.928 1.00 93.44 84 ARG A C 1
ATOM 688 O O . ARG A 1 84 ? 1.919 1.062 -11.985 1.00 93.44 84 ARG A O 1
ATOM 695 N N . ASP A 1 85 ? -0.236 1.153 -11.349 1.00 93.44 85 ASP A N 1
ATOM 696 C CA . ASP A 1 85 ? -0.258 -0.060 -10.542 1.00 93.44 85 ASP A CA 1
ATOM 697 C C . ASP A 1 85 ? -1.397 -1.021 -10.929 1.00 93.44 85 ASP A C 1
ATOM 699 O O . ASP A 1 85 ? -1.776 -1.919 -10.178 1.00 93.44 85 ASP A O 1
ATOM 703 N N . PHE A 1 86 ? -1.894 -0.921 -12.166 1.00 93.56 86 PHE A N 1
ATOM 704 C CA . PHE A 1 86 ? -2.922 -1.818 -12.713 1.00 93.56 86 PHE A CA 1
ATOM 705 C C . PHE A 1 86 ? -2.532 -3.303 -12.738 1.00 93.56 86 PHE A C 1
ATOM 707 O O . PHE A 1 86 ? -3.410 -4.164 -12.830 1.00 93.56 86 PHE A O 1
ATOM 714 N N . LEU A 1 87 ? -1.235 -3.615 -12.654 1.00 95.56 87 LEU A N 1
ATOM 715 C CA . LEU A 1 87 ? -0.720 -4.983 -12.581 1.00 95.56 87 LEU A CA 1
ATOM 716 C C . LEU A 1 87 ? -0.750 -5.576 -11.162 1.00 95.56 87 LEU A C 1
ATOM 718 O O . LEU A 1 87 ? -0.256 -6.681 -10.975 1.00 95.56 87 LEU A O 1
ATOM 722 N N . ILE A 1 88 ? -1.304 -4.882 -10.161 1.00 94.62 88 ILE A N 1
ATOM 723 C CA . ILE A 1 88 ? -1.470 -5.411 -8.798 1.00 94.62 88 ILE A CA 1
ATOM 724 C C . ILE A 1 88 ? -2.240 -6.741 -8.804 1.00 94.62 88 ILE A C 1
ATOM 726 O O . ILE A 1 88 ? -3.346 -6.830 -9.350 1.00 94.62 88 ILE A O 1
ATOM 730 N N . GLY A 1 89 ? -1.692 -7.753 -8.132 1.00 94.00 89 GLY A N 1
ATOM 731 C CA . GLY A 1 89 ? -2.301 -9.075 -7.990 1.00 94.00 89 GLY A CA 1
ATOM 732 C C . GLY A 1 89 ? -1.799 -9.833 -6.757 1.00 94.00 89 GLY A C 1
ATOM 733 O O . GLY A 1 89 ? -1.730 -9.286 -5.658 1.00 94.00 89 GLY A O 1
ATOM 734 N N . ASP A 1 90 ? -1.497 -11.121 -6.906 1.00 95.12 90 ASP A N 1
ATOM 735 C CA . ASP A 1 90 ? -1.271 -12.023 -5.773 1.00 95.12 90 ASP A CA 1
ATOM 736 C C . ASP A 1 90 ? -0.027 -11.670 -4.953 1.00 95.12 90 ASP A C 1
ATOM 738 O O . ASP A 1 90 ? -0.010 -11.880 -3.735 1.00 95.12 90 ASP A O 1
ATOM 742 N N . ARG A 1 91 ? 1.047 -11.179 -5.589 1.00 96.19 91 ARG A N 1
ATOM 743 C CA . ARG A 1 91 ? 2.262 -10.822 -4.835 1.00 96.19 91 ARG A CA 1
ATOM 744 C C . ARG A 1 91 ? 2.049 -9.535 -4.060 1.00 96.19 91 ARG A C 1
ATOM 746 O O . ARG A 1 91 ? 2.471 -9.462 -2.907 1.00 96.19 91 ARG A O 1
ATOM 753 N N . TRP A 1 92 ? 1.321 -8.584 -4.638 1.00 97.12 92 TRP A N 1
ATOM 754 C CA . TRP A 1 92 ? 0.845 -7.406 -3.921 1.00 97.12 92 TRP A CA 1
ATOM 755 C C . TRP A 1 92 ? 0.009 -7.772 -2.691 1.00 97.12 92 TRP A C 1
ATOM 757 O O . TRP A 1 92 ? 0.300 -7.291 -1.595 1.00 97.12 92 TRP A O 1
ATOM 767 N N . SER A 1 93 ? -0.982 -8.655 -2.844 1.00 95.81 93 SER A N 1
ATOM 768 C CA . SER A 1 93 ? -1.852 -9.054 -1.729 1.00 95.81 93 SER A CA 1
ATOM 769 C C . SER A 1 93 ? -1.063 -9.757 -0.623 1.00 95.81 93 SER A C 1
ATOM 771 O O . SER A 1 93 ? -1.219 -9.453 0.558 1.00 95.81 93 SER A O 1
ATOM 773 N N . LYS A 1 94 ? -0.087 -10.603 -0.982 1.00 96.56 94 LYS A N 1
ATOM 774 C CA . LYS A 1 94 ? 0.855 -11.187 -0.008 1.00 96.56 94 LYS A CA 1
ATOM 775 C C . LYS A 1 94 ? 1.726 -10.137 0.679 1.00 96.56 94 LYS A C 1
ATOM 777 O O . LYS A 1 94 ? 2.015 -10.272 1.865 1.00 96.56 94 LYS A O 1
ATOM 782 N N . LEU A 1 95 ? 2.175 -9.114 -0.046 1.00 97.00 95 LEU A N 1
ATOM 783 C CA . LEU A 1 95 ? 3.005 -8.048 0.507 1.00 97.00 95 LEU A CA 1
ATOM 784 C C . LEU A 1 95 ? 2.207 -7.168 1.472 1.00 97.00 95 LEU A C 1
ATOM 786 O O . LEU A 1 95 ? 2.693 -6.893 2.563 1.00 97.00 95 LEU A O 1
ATOM 790 N N . THR A 1 96 ? 0.999 -6.748 1.102 1.00 96.81 96 THR A N 1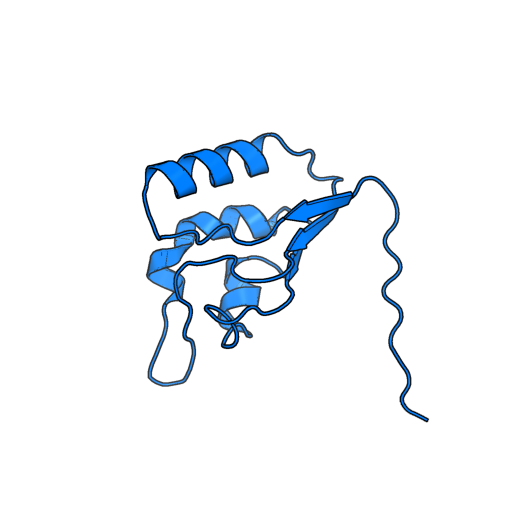
ATOM 791 C CA . THR A 1 96 ? 0.257 -5.683 1.798 1.00 96.81 96 THR A CA 1
ATOM 792 C C . THR A 1 96 ? -0.896 -6.176 2.669 1.00 96.81 96 THR A C 1
ATOM 794 O O . THR A 1 96 ? -1.338 -5.431 3.537 1.00 96.81 96 THR A O 1
ATOM 797 N N . GLY A 1 97 ? -1.361 -7.414 2.490 1.00 91.00 97 GLY A N 1
ATOM 798 C CA . GLY A 1 97 ? -2.523 -7.974 3.189 1.00 91.00 97 GLY A CA 1
ATOM 799 C C . GLY A 1 97 ? -3.884 -7.571 2.609 1.00 91.00 97 GLY A C 1
ATOM 800 O O . GLY A 1 97 ? -4.901 -7.911 3.213 1.00 91.00 97 GLY A O 1
ATOM 801 N N . GLY A 1 98 ? -3.902 -6.861 1.474 1.00 76.50 98 GLY A N 1
ATOM 802 C CA . GLY A 1 98 ? -5.094 -6.539 0.680 1.00 76.50 98 GLY A CA 1
ATOM 803 C C . GLY A 1 98 ? -4.970 -7.097 -0.724 1.00 76.50 98 GLY A C 1
ATOM 804 O O . GLY A 1 98 ? -4.053 -6.657 -1.446 1.00 76.50 98 GLY A O 1
#

Radius of gyration: 13.82 Å; chains: 1; bounding box: 40×27×30 Å

Secondary structure (DSSP, 8-state):
----------S-EEEE----BTS-HHHHHHHHHHHHHS-TT-EEEE-S--BS---BSSS-B-TTTTGGGGGGGGSEEEE---SSSTT--HHHHHHH--